Protein AF-A0A1J8QQ51-F1 (afdb_monomer_lite)

Radius of gyration: 14.57 Å; chains: 1; bounding box: 37×26×38 Å

pLDDT: mean 88.27, std 6.46, range [58.66, 97.25]

Structure (mmCIF, N/CA/C/O backbone):
data_AF-A0A1J8QQ51-F1
#
_entry.id   AF-A0A1J8QQ51-F1
#
loop_
_atom_site.group_PDB
_atom_site.id
_atom_site.type_symbol
_atom_site.label_atom_id
_atom_site.label_alt_id
_atom_site.label_comp_id
_atom_site.label_asym_id
_atom_site.label_entity_id
_atom_site.label_seq_id
_atom_site.pdbx_PDB_ins_code
_atom_site.Cartn_x
_atom_site.Cartn_y
_atom_site.Cartn_z
_atom_site.occupancy
_atom_site.B_iso_or_equiv
_atom_site.auth_seq_id
_atom_site.auth_comp_id
_atom_site.auth_asym_id
_atom_site.auth_atom_id
_atom_site.pdbx_PDB_model_num
ATOM 1 N N . MET A 1 1 ? 6.458 -4.593 5.535 1.00 90.88 1 MET A N 1
ATOM 2 C CA . MET A 1 1 ? 5.346 -3.681 5.193 1.00 90.88 1 MET A CA 1
ATOM 3 C C . MET A 1 1 ? 4.326 -3.733 6.306 1.00 90.88 1 MET A C 1
ATOM 5 O O . MET A 1 1 ? 3.916 -4.827 6.690 1.00 90.88 1 MET A O 1
ATOM 9 N N . THR A 1 2 ? 3.960 -2.575 6.833 1.00 95.12 2 THR A N 1
ATOM 10 C CA . THR A 1 2 ? 2.916 -2.419 7.845 1.00 95.12 2 THR A CA 1
ATOM 11 C C . THR A 1 2 ? 1.758 -1.642 7.231 1.00 95.12 2 THR A C 1
ATOM 13 O O . THR A 1 2 ? 1.977 -0.725 6.444 1.00 95.12 2 THR A O 1
ATOM 16 N N . ALA A 1 3 ? 0.534 -2.044 7.548 1.00 95.12 3 ALA A N 1
ATOM 17 C CA . ALA A 1 3 ? -0.671 -1.301 7.214 1.00 95.12 3 ALA A CA 1
ATOM 18 C C . ALA A 1 3 ? -1.150 -0.568 8.464 1.00 95.12 3 ALA A C 1
ATOM 20 O O . ALA A 1 3 ? -1.103 -1.134 9.558 1.00 95.12 3 ALA A O 1
ATOM 21 N N . HIS A 1 4 ? -1.632 0.658 8.289 1.00 95.88 4 HIS A N 1
ATOM 22 C CA . HIS A 1 4 ? -2.233 1.454 9.352 1.00 95.88 4 HIS A CA 1
ATOM 23 C C . HIS A 1 4 ? -3.593 1.960 8.880 1.00 95.88 4 HIS A C 1
ATOM 25 O O . HIS A 1 4 ? -3.735 2.347 7.722 1.00 95.88 4 HIS A O 1
ATOM 31 N N . TRP A 1 5 ? -4.594 1.931 9.755 1.00 95.56 5 TRP A N 1
ATOM 32 C CA . TRP A 1 5 ? -5.941 2.406 9.440 1.00 95.56 5 TRP A CA 1
ATOM 33 C C . TRP A 1 5 ? -6.658 2.880 10.700 1.00 95.56 5 TRP A C 1
ATOM 35 O O . TRP A 1 5 ? -6.292 2.514 11.817 1.00 95.56 5 TRP A O 1
ATOM 45 N N . ILE A 1 6 ? -7.695 3.693 10.524 1.00 96.06 6 ILE A N 1
ATOM 46 C CA . ILE A 1 6 ? -8.584 4.090 11.613 1.00 96.06 6 ILE A CA 1
ATOM 47 C C . ILE A 1 6 ? -9.744 3.095 11.658 1.00 96.06 6 ILE A C 1
ATOM 49 O O . ILE A 1 6 ? -10.409 2.867 10.651 1.00 96.06 6 ILE A O 1
ATOM 53 N N . ALA A 1 7 ? -9.988 2.506 12.826 1.00 95.56 7 ALA A N 1
ATOM 54 C CA . ALA A 1 7 ? -11.132 1.635 13.073 1.00 95.56 7 ALA A CA 1
ATOM 55 C C . ALA A 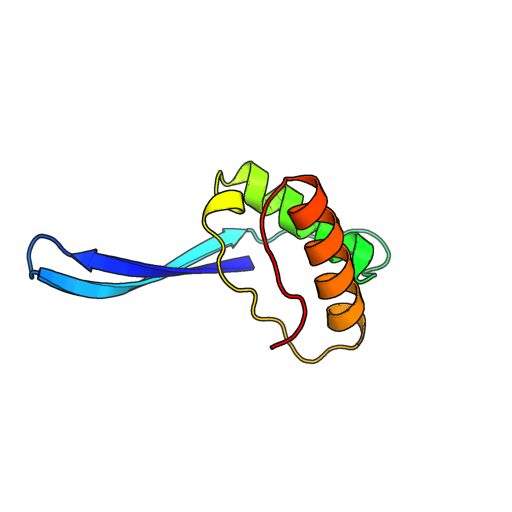1 7 ? -12.038 2.244 14.144 1.00 95.56 7 ALA A C 1
ATOM 57 O O . ALA A 1 7 ? -11.554 2.839 15.109 1.00 95.56 7 ALA A O 1
ATOM 58 N N . LYS A 1 8 ? -13.351 2.068 13.987 1.00 96.38 8 LYS A N 1
ATOM 59 C CA . LYS A 1 8 ? -14.329 2.400 15.021 1.00 96.38 8 LYS A CA 1
ATOM 60 C C . LYS A 1 8 ? -14.442 1.229 15.997 1.00 96.38 8 LYS A C 1
ATOM 62 O O . LYS A 1 8 ? -14.651 0.101 15.565 1.00 96.38 8 LYS A O 1
ATOM 67 N N . MET A 1 9 ? -14.301 1.501 17.287 1.00 95.12 9 MET A N 1
ATOM 68 C CA . MET A 1 9 ? -14.568 0.539 18.356 1.00 95.12 9 MET A CA 1
ATOM 69 C C . MET A 1 9 ? -16.044 0.629 18.726 1.00 95.12 9 MET A C 1
ATOM 71 O O . MET A 1 9 ? -16.521 1.710 19.081 1.00 95.12 9 MET A O 1
ATOM 75 N N . GLU A 1 10 ? -16.779 -0.472 18.607 1.00 93.38 10 GLU A N 1
ATOM 76 C CA . GLU A 1 10 ? -18.225 -0.469 18.843 1.00 93.38 10 GLU A CA 1
ATOM 77 C C . GLU A 1 10 ? -18.558 -0.300 20.327 1.00 93.38 10 GLU A C 1
ATOM 79 O O . GLU A 1 10 ? -19.511 0.404 20.652 1.00 93.38 10 GLU A O 1
ATOM 84 N N . GLU A 1 11 ? -17.737 -0.847 21.230 1.00 93.50 11 GLU A N 1
ATOM 85 C CA . GLU A 1 11 ? -18.007 -0.821 22.672 1.00 93.50 11 GLU A CA 1
ATOM 86 C C . GLU A 1 11 ? -17.899 0.590 23.261 1.00 93.50 11 GLU A C 1
ATOM 88 O O . GLU A 1 11 ? -18.657 0.964 24.154 1.00 93.50 11 GLU A O 1
ATOM 93 N N . THR A 1 12 ? -16.948 1.382 22.765 1.00 94.25 12 THR A N 1
ATOM 94 C CA . THR A 1 12 ? -16.639 2.723 23.283 1.00 94.25 12 THR A CA 1
ATOM 95 C C . THR A 1 12 ? -17.078 3.844 22.346 1.00 94.25 12 THR A C 1
ATOM 97 O O . THR A 1 12 ? -16.968 5.014 22.705 1.00 94.25 12 THR A O 1
ATOM 100 N N . ASN A 1 13 ? -17.566 3.514 21.143 1.00 94.19 13 ASN A N 1
ATOM 101 C CA . ASN A 1 13 ? -17.903 4.462 20.076 1.00 94.19 13 ASN A CA 1
ATOM 102 C C . ASN A 1 13 ? -16.754 5.445 19.746 1.00 94.19 13 ASN A C 1
ATOM 104 O O . ASN A 1 13 ? -16.990 6.591 19.365 1.00 94.19 13 ASN A O 1
ATOM 108 N N . THR A 1 14 ? -15.501 5.004 19.889 1.00 96.62 14 THR A N 1
ATOM 109 C CA . THR A 1 14 ? -14.300 5.812 19.623 1.00 96.62 14 THR A CA 1
ATOM 110 C C . THR A 1 14 ? -13.590 5.364 18.350 1.00 96.62 14 THR A C 1
ATOM 112 O O . THR A 1 14 ? -13.696 4.215 17.921 1.00 96.62 14 THR A O 1
ATOM 115 N N . LEU A 1 15 ? -12.840 6.282 17.739 1.00 97.25 15 LEU A N 1
ATOM 116 C CA . LEU A 1 15 ? -11.915 5.963 16.656 1.00 97.25 15 LEU A CA 1
ATOM 117 C C . LEU A 1 15 ? -10.549 5.605 17.243 1.00 97.25 15 LEU A C 1
ATOM 119 O O . LEU A 1 15 ? -10.035 6.305 18.116 1.00 97.25 15 LEU A O 1
ATOM 123 N N . CYS A 1 16 ? -9.946 4.529 16.751 1.00 96.94 16 CYS A N 1
ATOM 124 C CA . CYS A 1 16 ? -8.619 4.094 17.163 1.00 96.94 16 CYS A CA 1
ATOM 125 C C . CYS A 1 16 ? -7.729 3.868 15.947 1.00 96.94 16 CYS A C 1
ATOM 127 O O . CYS A 1 16 ? -8.135 3.220 14.979 1.00 96.94 16 CYS A O 1
ATOM 129 N N . LEU A 1 17 ? -6.488 4.347 16.033 1.00 96.56 17 LEU A N 1
ATOM 130 C CA . LEU A 1 17 ? -5.446 3.972 15.090 1.00 96.56 17 LEU A CA 1
ATOM 131 C C . LEU A 1 17 ? -5.081 2.501 15.313 1.00 96.56 17 LEU A C 1
ATOM 133 O O . LEU A 1 17 ? -4.739 2.085 16.421 1.00 96.56 17 LEU A O 1
ATOM 137 N N . LYS A 1 18 ? -5.168 1.715 14.248 1.00 96.19 18 LYS A N 1
ATOM 138 C CA . LYS A 1 18 ? -4.760 0.316 14.193 1.00 96.19 18 LYS A CA 1
ATOM 139 C C . LYS A 1 18 ? -3.544 0.181 13.294 1.00 96.19 18 LYS A C 1
ATOM 141 O O . LYS A 1 18 ? -3.358 0.953 12.356 1.00 96.19 18 LYS A O 1
ATOM 146 N N . GLY A 1 19 ? -2.736 -0.827 13.590 1.00 95.56 19 GLY A N 1
ATOM 147 C CA . GLY A 1 19 ? -1.596 -1.215 12.780 1.00 95.56 19 GLY A CA 1
ATOM 148 C C . GLY A 1 19 ? -1.505 -2.731 12.696 1.00 95.56 19 GLY A C 1
ATOM 149 O O . GLY A 1 19 ? -1.786 -3.425 13.673 1.00 95.56 19 GLY A O 1
ATOM 150 N N . ALA A 1 20 ? -1.104 -3.241 11.537 1.00 94.88 20 ALA A N 1
ATOM 151 C CA . ALA A 1 20 ? -0.793 -4.649 11.347 1.00 94.88 20 ALA A CA 1
ATOM 152 C C . ALA A 1 20 ? 0.453 -4.811 10.484 1.00 94.88 20 ALA A C 1
ATOM 154 O O . ALA A 1 20 ? 0.646 -4.121 9.481 1.00 94.88 20 ALA A O 1
ATOM 155 N N . LEU A 1 21 ? 1.296 -5.765 10.860 1.00 95.06 21 LEU A N 1
ATOM 156 C CA . LEU A 1 21 ? 2.373 -6.226 10.004 1.00 95.06 21 LEU A CA 1
ATOM 157 C C . LEU A 1 21 ? 1.782 -7.115 8.908 1.00 95.06 21 LEU A C 1
ATOM 159 O O . LEU A 1 21 ? 1.287 -8.200 9.195 1.00 95.06 21 LEU A O 1
ATOM 163 N N . ILE A 1 22 ? 1.880 -6.676 7.654 1.00 92.38 22 ILE A N 1
ATOM 164 C CA . ILE A 1 22 ? 1.438 -7.481 6.512 1.00 92.38 22 ILE A CA 1
ATOM 165 C C . ILE A 1 22 ? 2.482 -8.552 6.191 1.00 92.38 22 ILE A C 1
ATOM 167 O O . ILE A 1 22 ? 2.145 -9.703 5.933 1.00 92.38 22 ILE A O 1
ATOM 171 N N . THR A 1 23 ? 3.768 -8.183 6.182 1.00 92.81 23 THR A N 1
ATOM 172 C CA . THR A 1 23 ? 4.839 -9.111 5.788 1.00 92.81 23 THR A CA 1
ATOM 173 C C . THR A 1 23 ? 6.247 -8.599 6.097 1.00 92.81 23 THR A C 1
ATOM 175 O O . THR A 1 23 ? 6.512 -7.389 6.038 1.00 92.81 23 THR A O 1
ATOM 178 N N . PHE A 1 24 ? 7.159 -9.549 6.321 1.00 90.62 24 PHE A N 1
ATOM 179 C CA . PHE A 1 24 ? 8.607 -9.404 6.169 1.00 90.62 24 PHE A CA 1
ATOM 180 C C . PHE A 1 24 ? 9.058 -10.201 4.941 1.00 90.62 24 PHE A C 1
ATOM 182 O O . PHE A 1 24 ? 9.439 -11.367 5.034 1.00 90.62 24 PHE A O 1
ATOM 189 N N . HIS A 1 25 ? 8.970 -9.583 3.763 1.00 89.06 25 HIS A N 1
ATOM 190 C CA . HIS A 1 25 ? 9.333 -10.247 2.517 1.00 89.06 25 HIS A CA 1
ATOM 191 C C . HIS A 1 25 ? 10.804 -10.004 2.174 1.00 89.06 25 HIS A C 1
ATOM 193 O O . HIS A 1 25 ? 11.234 -8.861 2.017 1.00 89.06 25 HIS A O 1
ATOM 199 N N . ARG A 1 26 ? 11.577 -11.085 2.015 1.00 88.44 26 ARG A N 1
ATOM 200 C CA . ARG A 1 26 ? 12.958 -10.998 1.533 1.00 88.44 26 ARG A CA 1
ATOM 201 C C . ARG A 1 26 ? 12.968 -10.750 0.028 1.00 88.44 26 ARG A C 1
ATOM 203 O O . ARG A 1 26 ? 12.617 -11.625 -0.760 1.00 88.44 26 ARG A O 1
ATOM 210 N N . LEU A 1 27 ? 13.441 -9.576 -0.365 1.00 84.12 27 LEU A N 1
ATOM 211 C CA . LEU A 1 27 ? 13.647 -9.225 -1.763 1.00 84.12 27 LEU A CA 1
ATOM 212 C C . LEU A 1 27 ? 14.947 -9.853 -2.273 1.00 84.12 27 LEU A C 1
ATOM 214 O O . LEU A 1 27 ? 15.998 -9.725 -1.649 1.00 84.12 27 LEU A O 1
ATOM 218 N N . HIS A 1 28 ? 14.876 -10.521 -3.419 1.00 79.31 28 HIS A N 1
ATOM 219 C CA . HIS A 1 28 ? 16.036 -11.092 -4.099 1.00 79.31 28 HIS A CA 1
ATOM 220 C C . HIS A 1 28 ? 16.324 -10.274 -5.368 1.00 79.31 28 HIS A C 1
ATOM 222 O O . HIS A 1 28 ? 15.383 -9.812 -6.012 1.00 79.31 28 HIS A O 1
ATOM 228 N N . LYS A 1 29 ? 17.601 -10.170 -5.772 1.00 80.06 29 LYS A N 1
ATOM 229 C CA . LYS A 1 29 ? 18.089 -9.378 -6.932 1.00 80.06 29 LYS A CA 1
ATOM 230 C C . LYS A 1 29 ? 18.074 -7.854 -6.687 1.00 80.06 29 LYS A C 1
ATOM 232 O O . LYS A 1 29 ? 17.846 -7.408 -5.570 1.00 80.06 29 LYS A O 1
ATOM 237 N N . LYS A 1 30 ? 18.404 -7.056 -7.718 1.00 77.25 30 LYS A N 1
ATOM 238 C CA . LYS A 1 30 ? 18.517 -5.586 -7.624 1.00 77.25 30 LYS A CA 1
ATOM 239 C C . LYS A 1 30 ? 17.189 -4.948 -7.203 1.00 77.25 30 LYS A C 1
ATOM 241 O O . LYS A 1 30 ? 16.170 -5.165 -7.853 1.00 77.25 30 LYS A O 1
ATOM 246 N N . HIS A 1 31 ? 17.238 -4.105 -6.177 1.00 81.62 31 HIS A N 1
ATOM 247 C CA . HIS A 1 31 ? 16.095 -3.375 -5.624 1.00 81.62 31 HIS A CA 1
ATOM 248 C C . HIS A 1 31 ? 15.784 -2.105 -6.425 1.00 81.62 31 HIS A C 1
ATOM 250 O O . HIS A 1 31 ? 15.916 -0.993 -5.932 1.00 81.62 31 HIS A O 1
ATOM 256 N N . THR A 1 32 ? 15.395 -2.266 -7.688 1.00 86.25 32 THR A N 1
ATOM 257 C CA . THR A 1 32 ? 14.892 -1.136 -8.489 1.00 86.25 32 THR A CA 1
ATOM 258 C C . THR A 1 32 ? 13.488 -0.739 -8.022 1.00 86.25 32 THR A C 1
ATOM 260 O O . THR A 1 32 ? 12.717 -1.617 -7.613 1.00 86.25 32 THR A O 1
ATOM 263 N N . GLY A 1 33 ? 13.112 0.539 -8.155 1.00 84.50 33 GLY A N 1
ATOM 264 C CA . GLY A 1 33 ? 11.754 1.009 -7.831 1.00 84.50 33 GLY A CA 1
ATOM 265 C C . GLY A 1 33 ? 10.652 0.166 -8.488 1.00 84.50 33 GLY A C 1
ATOM 266 O O . GLY A 1 33 ? 9.713 -0.269 -7.825 1.00 84.50 33 GLY A O 1
ATOM 267 N N . LYS A 1 34 ? 10.843 -0.227 -9.757 1.00 86.94 34 LYS A N 1
ATOM 268 C CA . LYS A 1 34 ? 9.901 -1.096 -10.488 1.00 86.94 34 LYS A CA 1
ATOM 269 C C . LYS A 1 34 ? 9.735 -2.482 -9.864 1.00 86.94 34 LYS A C 1
ATOM 271 O O . LYS A 1 34 ? 8.620 -2.985 -9.733 1.00 86.94 34 LYS A O 1
ATOM 276 N N . SER A 1 35 ? 10.841 -3.130 -9.488 1.00 86.94 35 SER A N 1
ATOM 277 C CA . SER A 1 35 ? 10.787 -4.445 -8.829 1.00 86.94 35 SER A CA 1
ATOM 278 C C . SER A 1 35 ? 10.152 -4.375 -7.441 1.00 86.94 35 SER A C 1
ATOM 280 O O . SER A 1 35 ? 9.444 -5.302 -7.045 1.00 86.94 35 SER A O 1
ATOM 282 N N . LEU A 1 36 ? 10.368 -3.268 -6.727 1.00 88.69 36 LEU A N 1
ATOM 283 C CA . LEU A 1 36 ? 9.750 -3.016 -5.432 1.00 88.69 36 LEU A CA 1
ATOM 284 C C . LEU A 1 36 ? 8.232 -2.850 -5.578 1.00 88.69 36 LEU A C 1
ATOM 286 O O . LEU A 1 36 ? 7.496 -3.559 -4.898 1.00 88.69 36 LEU A O 1
ATOM 290 N N . ALA A 1 37 ? 7.761 -2.025 -6.520 1.00 89.12 37 ALA A N 1
ATOM 291 C CA . ALA A 1 37 ? 6.331 -1.780 -6.747 1.00 89.12 37 ALA A CA 1
ATOM 292 C C . ALA A 1 37 ? 5.575 -3.064 -7.108 1.00 89.12 37 ALA A C 1
ATOM 294 O O . ALA A 1 37 ? 4.538 -3.372 -6.524 1.00 89.12 37 ALA A O 1
ATOM 295 N N . ARG A 1 38 ? 6.151 -3.882 -7.999 1.00 90.06 38 ARG A N 1
ATOM 296 C CA . ARG A 1 38 ? 5.609 -5.208 -8.347 1.00 90.06 38 ARG A CA 1
ATOM 297 C C . ARG A 1 38 ? 5.484 -6.121 -7.138 1.00 90.06 38 ARG A C 1
ATOM 299 O O . ARG A 1 38 ? 4.480 -6.809 -6.986 1.00 90.06 38 ARG A O 1
ATOM 306 N N . THR A 1 39 ? 6.514 -6.138 -6.297 1.00 91.31 39 THR A N 1
ATOM 307 C CA . THR A 1 39 ? 6.525 -6.996 -5.113 1.00 91.31 39 THR A CA 1
ATOM 308 C C . THR A 1 39 ? 5.500 -6.522 -4.088 1.00 91.31 39 THR A C 1
ATOM 310 O O . THR A 1 39 ? 4.773 -7.344 -3.542 1.00 91.31 39 THR A O 1
ATOM 313 N N . VAL A 1 40 ? 5.396 -5.212 -3.855 1.00 90.31 40 VAL A N 1
ATOM 314 C CA . VAL A 1 40 ? 4.418 -4.638 -2.921 1.00 90.31 40 VAL A CA 1
ATOM 315 C C . VAL A 1 40 ? 2.987 -4.931 -3.362 1.00 90.31 40 VAL A C 1
ATOM 317 O O . VAL A 1 40 ? 2.219 -5.434 -2.547 1.00 90.31 40 VAL A O 1
ATOM 320 N N . LEU A 1 41 ? 2.644 -4.716 -4.635 1.00 90.62 41 LEU A N 1
ATOM 321 C CA . LEU A 1 41 ? 1.307 -5.041 -5.147 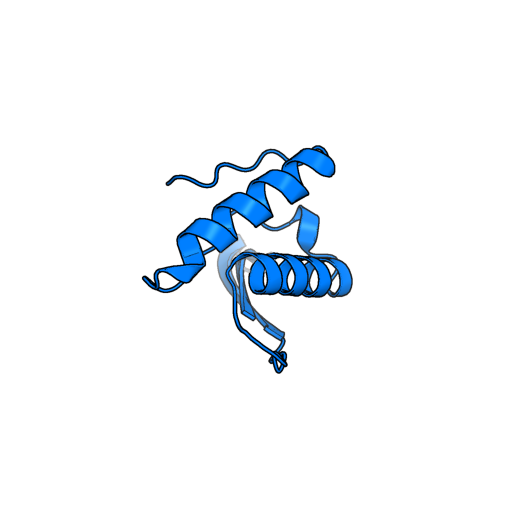1.00 90.62 41 LEU A CA 1
ATOM 322 C C . LEU A 1 41 ? 0.977 -6.526 -4.991 1.00 90.62 41 LEU A C 1
ATOM 324 O O . LEU A 1 41 ? -0.067 -6.861 -4.447 1.00 90.62 41 LEU A O 1
ATOM 328 N N . HIS A 1 42 ? 1.907 -7.417 -5.343 1.00 91.94 42 HIS A N 1
ATOM 329 C CA . HIS A 1 42 ? 1.706 -8.852 -5.142 1.00 91.94 42 HIS A CA 1
ATOM 330 C C . HIS A 1 42 ? 1.455 -9.219 -3.666 1.00 91.94 42 HIS A C 1
ATOM 332 O O . HIS A 1 42 ? 0.649 -10.098 -3.361 1.00 91.94 42 HIS A O 1
ATOM 338 N N . LEU A 1 43 ? 2.143 -8.553 -2.734 1.00 92.94 43 LEU A N 1
ATOM 339 C CA . LEU A 1 43 ? 1.964 -8.774 -1.298 1.00 92.94 43 LEU A CA 1
ATOM 340 C C . LEU A 1 43 ? 0.632 -8.214 -0.781 1.00 92.94 43 LEU A C 1
ATOM 342 O O . LEU A 1 43 ? 0.051 -8.815 0.120 1.00 92.94 43 LEU A O 1
ATOM 346 N N . LEU A 1 44 ? 0.150 -7.100 -1.339 1.00 92.00 44 LEU A N 1
ATOM 347 C CA . LEU A 1 44 ? -1.166 -6.535 -1.029 1.00 92.00 44 LEU A CA 1
ATOM 348 C C . LEU A 1 44 ? -2.304 -7.398 -1.582 1.00 92.00 44 LEU A C 1
ATOM 350 O O . LEU A 1 44 ? -3.263 -7.648 -0.851 1.00 92.00 44 LEU A O 1
ATOM 354 N N . ASP A 1 45 ? -2.162 -7.916 -2.806 1.00 91.88 45 ASP A N 1
ATOM 355 C CA . ASP A 1 45 ? -3.136 -8.826 -3.423 1.00 91.88 45 ASP A CA 1
ATOM 356 C C . ASP A 1 45 ? -3.259 -10.101 -2.589 1.00 91.88 45 ASP A C 1
ATOM 358 O O . ASP A 1 45 ? -4.354 -10.534 -2.238 1.00 91.88 45 ASP A O 1
ATOM 362 N N . ARG A 1 46 ? -2.118 -10.666 -2.176 1.00 93.56 46 ARG A N 1
ATOM 363 C CA . ARG A 1 46 ? -2.076 -11.831 -1.282 1.00 93.56 46 ARG A CA 1
ATOM 364 C C . ARG A 1 46 ? -2.764 -11.574 0.066 1.00 93.56 46 ARG A C 1
ATOM 366 O O . ARG A 1 46 ? -3.229 -12.525 0.689 1.00 93.56 46 ARG A O 1
ATOM 373 N N . ALA A 1 47 ? -2.782 -10.329 0.536 1.00 92.25 47 ALA A N 1
ATOM 374 C CA . ALA A 1 47 ? -3.421 -9.933 1.787 1.00 92.25 47 ALA A CA 1
ATOM 375 C C . ALA A 1 47 ? -4.885 -9.481 1.611 1.00 92.25 47 ALA A C 1
ATOM 377 O O . ALA A 1 47 ? -5.488 -9.052 2.593 1.00 92.25 47 ALA A O 1
ATOM 378 N N . ASP A 1 48 ? -5.439 -9.536 0.391 1.00 91.69 48 ASP A N 1
ATOM 379 C CA . ASP A 1 48 ? -6.761 -8.991 0.042 1.00 91.69 48 ASP A CA 1
ATOM 380 C C . ASP A 1 48 ? -6.946 -7.532 0.523 1.00 91.69 48 ASP A C 1
ATOM 382 O O . ASP A 1 48 ? -7.975 -7.110 1.073 1.00 91.69 48 ASP A O 1
ATOM 386 N N . ALA A 1 49 ? -5.866 -6.758 0.388 1.00 90.50 49 ALA A N 1
ATOM 387 C CA . ALA A 1 49 ? -5.761 -5.396 0.897 1.00 90.50 49 ALA A CA 1
ATOM 388 C C . ALA A 1 49 ? -5.579 -4.353 -0.208 1.00 90.50 49 ALA A C 1
ATOM 390 O O . ALA A 1 49 ? -5.697 -3.168 0.084 1.00 90.50 49 ALA A O 1
ATOM 391 N N . THR A 1 50 ? -5.331 -4.756 -1.457 1.00 89.56 50 THR A N 1
ATOM 392 C CA . THR A 1 50 ? -5.012 -3.848 -2.575 1.00 89.56 50 THR A CA 1
ATOM 393 C C . THR A 1 50 ? -6.031 -2.726 -2.739 1.00 89.56 50 THR A C 1
ATOM 395 O O . THR A 1 50 ? -5.650 -1.563 -2.810 1.00 89.56 50 THR A O 1
ATOM 398 N N . LEU A 1 51 ? -7.326 -3.048 -2.692 1.00 87.69 51 LEU A N 1
ATOM 399 C CA . LEU A 1 51 ? -8.411 -2.065 -2.832 1.00 87.69 51 LEU A CA 1
ATOM 400 C C . LEU A 1 51 ? -8.659 -1.220 -1.571 1.00 87.69 51 LEU A C 1
ATOM 402 O O . LEU A 1 51 ? -9.488 -0.316 -1.586 1.00 87.69 51 LEU A O 1
ATOM 406 N N . LYS A 1 52 ? -7.982 -1.530 -0.461 1.00 88.62 52 LYS A N 1
ATOM 407 C CA . LYS A 1 52 ? -8.139 -0.849 0.834 1.00 88.62 52 LYS A CA 1
ATOM 408 C C . LYS A 1 52 ? -7.011 0.150 1.102 1.00 88.62 52 LYS A C 1
ATOM 410 O O . LYS A 1 52 ? -7.051 0.842 2.118 1.00 88.62 52 LYS A O 1
ATOM 415 N N . VAL A 1 53 ? -5.995 0.214 0.238 1.00 88.56 53 VAL A N 1
ATOM 416 C CA . VAL A 1 53 ? -4.867 1.133 0.410 1.00 88.56 53 VAL A CA 1
ATOM 417 C C . VAL A 1 53 ? -5.205 2.492 -0.189 1.00 88.56 53 VAL A C 1
ATOM 419 O O . VAL A 1 53 ? -5.402 2.608 -1.392 1.00 88.56 53 VAL A O 1
ATOM 422 N N . GLY A 1 54 ? -5.236 3.524 0.656 1.00 87.69 54 GLY A N 1
ATOM 423 C CA . GLY A 1 54 ? -5.420 4.913 0.220 1.00 87.69 54 GLY A CA 1
ATOM 424 C C . GLY A 1 54 ? -4.130 5.733 0.146 1.00 87.69 54 GLY A C 1
ATOM 425 O O . GLY A 1 54 ? -4.115 6.773 -0.498 1.00 87.69 54 GLY A O 1
ATOM 426 N N . HIS A 1 55 ? -3.055 5.300 0.809 1.00 89.25 55 HIS A N 1
ATOM 427 C CA . HIS A 1 55 ? -1.807 6.060 0.888 1.00 89.25 55 HIS A CA 1
ATOM 428 C C . HIS A 1 55 ? -0.610 5.134 1.134 1.00 89.25 55 HIS A C 1
ATOM 430 O O . HIS A 1 55 ? -0.725 4.137 1.854 1.00 89.25 55 HIS A O 1
ATOM 436 N N . PHE A 1 56 ? 0.542 5.483 0.560 1.00 89.06 56 PHE A N 1
ATOM 437 C CA . PHE A 1 56 ? 1.817 4.806 0.781 1.00 89.06 56 PHE A CA 1
ATOM 438 C C . PHE A 1 56 ? 2.809 5.785 1.392 1.00 89.06 56 PHE A C 1
ATOM 440 O O . PHE A 1 56 ? 3.036 6.858 0.852 1.00 89.06 56 PHE A O 1
ATOM 447 N N . THR A 1 57 ? 3.454 5.373 2.479 1.00 88.62 57 THR A N 1
ATOM 448 C CA . THR A 1 57 ? 4.558 6.120 3.084 1.00 88.62 57 THR A CA 1
ATOM 449 C C . THR A 1 57 ? 5.836 5.305 2.937 1.00 88.62 57 THR A C 1
ATOM 451 O O . THR A 1 57 ? 5.868 4.118 3.273 1.00 88.62 57 THR A O 1
ATOM 454 N N . LEU A 1 58 ? 6.884 5.939 2.421 1.00 87.56 58 LEU A N 1
ATOM 455 C CA . LEU A 1 58 ? 8.193 5.341 2.167 1.00 87.56 58 LEU A CA 1
ATOM 456 C C . LEU A 1 58 ? 9.279 6.258 2.741 1.00 87.56 58 LEU A C 1
ATO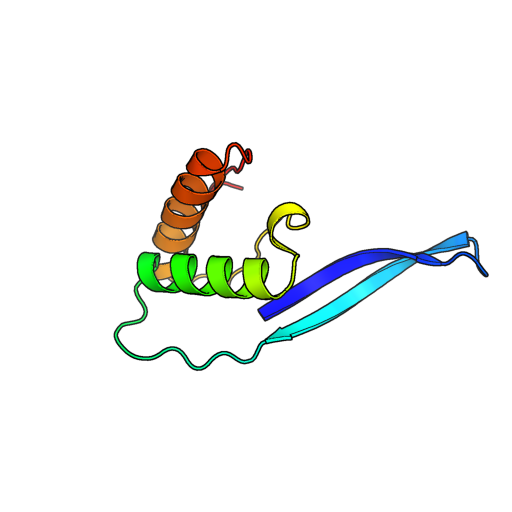M 458 O O . LEU A 1 58 ? 9.024 7.424 3.035 1.00 87.56 58 LEU A O 1
ATOM 462 N N . ASP A 1 59 ? 10.490 5.736 2.921 1.00 83.69 59 ASP A N 1
ATOM 463 C CA . ASP A 1 59 ? 11.645 6.565 3.267 1.00 83.69 59 ASP A CA 1
ATOM 464 C C . ASP A 1 59 ? 12.066 7.465 2.087 1.00 83.69 59 ASP A C 1
ATOM 466 O O . ASP A 1 59 ? 11.539 7.371 0.981 1.00 83.69 59 ASP A O 1
ATOM 470 N N . ASN A 1 60 ? 12.994 8.397 2.298 1.00 75.75 60 ASN A N 1
ATOM 471 C CA . ASN A 1 60 ? 13.423 9.317 1.240 1.00 75.75 60 ASN A CA 1
ATOM 472 C C . ASN A 1 60 ? 14.647 8.769 0.487 1.00 75.75 60 ASN A C 1
ATOM 474 O O . ASN A 1 60 ? 15.761 9.268 0.647 1.00 75.75 60 ASN A O 1
ATOM 478 N N . VAL A 1 61 ? 14.452 7.697 -0.286 1.00 75.94 61 VAL A N 1
ATOM 479 C CA . VAL A 1 61 ? 15.500 7.056 -1.099 1.00 75.94 61 VAL A CA 1
ATOM 480 C C . VAL A 1 61 ? 15.148 7.164 -2.583 1.00 75.94 61 VAL A C 1
ATOM 482 O O . VAL A 1 61 ? 13.992 7.017 -2.964 1.00 75.94 61 VAL A O 1
ATOM 485 N N . GLU A 1 62 ? 16.153 7.380 -3.437 1.00 74.25 62 GLU A N 1
ATOM 486 C CA . GLU A 1 62 ? 16.010 7.664 -4.880 1.00 74.25 62 GLU A CA 1
ATOM 487 C C .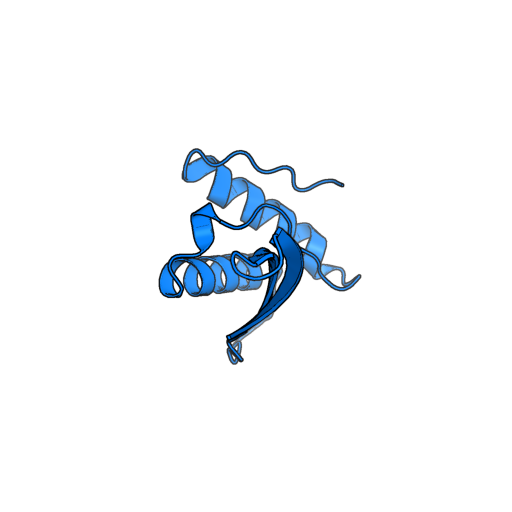 GLU A 1 62 ? 15.103 6.669 -5.632 1.00 74.25 62 GLU A C 1
ATOM 489 O O . GLU A 1 62 ? 14.310 7.050 -6.492 1.00 74.25 62 GLU A O 1
ATOM 494 N N . ASN A 1 63 ? 15.139 5.387 -5.255 1.00 78.19 63 ASN A N 1
ATOM 495 C CA . ASN A 1 63 ? 14.313 4.349 -5.875 1.00 78.19 63 ASN A CA 1
ATOM 496 C C . ASN A 1 63 ? 12.805 4.494 -5.600 1.00 78.19 63 ASN A C 1
ATOM 498 O O . ASN A 1 63 ? 12.010 3.854 -6.296 1.00 78.19 63 ASN A O 1
ATOM 502 N N . ASN A 1 64 ? 12.402 5.301 -4.615 1.00 79.94 64 ASN A N 1
ATOM 503 C CA . ASN A 1 64 ? 11.003 5.442 -4.218 1.00 79.94 64 ASN A CA 1
ATOM 504 C C . ASN A 1 64 ? 10.206 6.313 -5.195 1.00 79.94 64 ASN A C 1
ATOM 506 O O . ASN A 1 64 ? 9.021 6.065 -5.384 1.00 79.94 64 ASN A O 1
ATOM 510 N N . VAL A 1 65 ? 10.852 7.232 -5.922 1.00 81.50 65 VAL A N 1
ATOM 511 C CA . VAL A 1 65 ? 10.195 7.978 -7.012 1.00 81.50 65 VAL A CA 1
ATOM 512 C C . VAL A 1 65 ? 9.743 7.010 -8.106 1.00 81.50 65 VAL A C 1
ATOM 514 O O . VAL A 1 65 ? 8.558 6.910 -8.416 1.00 81.50 65 VAL A O 1
ATOM 517 N N . THR A 1 66 ? 10.666 6.191 -8.621 1.00 85.31 66 THR A N 1
ATOM 518 C CA . THR A 1 66 ? 10.341 5.187 -9.647 1.00 85.31 66 THR A CA 1
ATOM 519 C C . THR A 1 66 ? 9.406 4.090 -9.122 1.00 85.31 66 THR A C 1
ATOM 521 O O . THR A 1 66 ? 8.685 3.465 -9.900 1.00 85.31 66 THR A O 1
ATOM 524 N N . PHE A 1 67 ? 9.411 3.820 -7.812 1.00 86.56 67 PHE A N 1
ATOM 525 C CA . PHE A 1 67 ? 8.419 2.949 -7.178 1.00 86.56 67 PHE A CA 1
ATOM 526 C C . PHE A 1 67 ? 7.012 3.542 -7.289 1.00 86.56 67 PHE A C 1
ATOM 528 O O . PHE A 1 67 ? 6.115 2.846 -7.759 1.00 86.56 67 PHE A O 1
ATOM 535 N N . MET A 1 68 ? 6.830 4.805 -6.890 1.00 88.19 68 MET A N 1
ATOM 536 C CA . MET A 1 68 ? 5.524 5.472 -6.892 1.00 88.19 68 MET A CA 1
ATOM 537 C C . MET A 1 68 ? 4.977 5.615 -8.316 1.00 88.19 68 MET A C 1
ATOM 539 O O . MET A 1 68 ? 3.797 5.362 -8.548 1.00 88.19 68 MET A O 1
ATOM 543 N N . GLU A 1 69 ? 5.838 5.909 -9.294 1.00 88.81 69 GLU A N 1
ATOM 544 C CA . GLU A 1 69 ? 5.463 5.953 -10.714 1.00 88.81 69 GLU A CA 1
ATOM 545 C C . GLU A 1 69 ? 4.992 4.589 -11.252 1.00 88.81 69 GLU A C 1
ATOM 547 O O . GLU A 1 69 ? 3.945 4.500 -11.895 1.00 88.81 69 GLU A O 1
ATOM 552 N N . GLU A 1 70 ? 5.736 3.504 -10.993 1.00 89.75 70 GLU A N 1
ATOM 553 C CA . GLU A 1 70 ? 5.331 2.155 -11.428 1.00 89.75 70 GLU A CA 1
ATOM 554 C C . GLU A 1 70 ? 4.049 1.707 -10.710 1.00 89.75 70 GLU A C 1
ATOM 556 O O . GLU A 1 70 ? 3.208 1.032 -11.307 1.00 89.75 70 GLU A O 1
ATOM 561 N N . LEU A 1 71 ? 3.886 2.076 -9.438 1.00 88.06 71 LEU A N 1
ATOM 562 C CA . LEU A 1 71 ? 2.683 1.794 -8.665 1.00 88.06 71 LEU A CA 1
ATOM 563 C C . LEU A 1 71 ? 1.459 2.492 -9.275 1.00 88.06 71 LEU A C 1
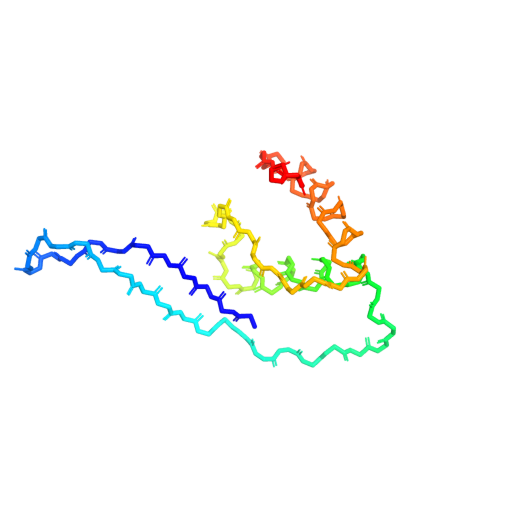ATOM 565 O O . LEU A 1 71 ? 0.454 1.827 -9.522 1.00 88.06 71 LEU A O 1
ATOM 569 N N . ALA A 1 72 ? 1.573 3.780 -9.610 1.00 87.94 72 ALA A N 1
ATOM 570 C CA . ALA A 1 72 ? 0.513 4.544 -10.264 1.00 87.94 72 ALA A CA 1
ATOM 571 C C . ALA A 1 72 ? 0.088 3.926 -11.599 1.00 87.94 72 ALA A C 1
ATOM 573 O O . ALA A 1 72 ? -1.102 3.719 -11.839 1.00 87.94 72 ALA A O 1
ATOM 574 N N . GLN A 1 73 ? 1.058 3.555 -12.445 1.00 87.75 73 GLN A N 1
ATOM 575 C CA . GLN A 1 73 ? 0.782 2.906 -13.732 1.00 87.75 73 GLN A CA 1
ATOM 576 C C . GLN A 1 73 ? -0.005 1.602 -13.561 1.00 87.75 73 GLN A C 1
ATOM 578 O O . GLN A 1 73 ? -0.915 1.312 -14.335 1.00 87.75 73 GLN A O 1
ATOM 583 N N . ARG A 1 74 ? 0.333 0.810 -12.540 1.00 86.62 74 ARG A N 1
ATOM 584 C CA . ARG A 1 74 ? -0.311 -0.482 -12.278 1.00 86.62 74 ARG A CA 1
ATOM 585 C C . ARG A 1 74 ? -1.700 -0.343 -11.680 1.00 86.62 74 ARG A C 1
ATOM 587 O O . ARG A 1 74 ? -2.589 -1.074 -12.093 1.00 86.62 74 ARG A O 1
ATOM 594 N N . LEU A 1 75 ? -1.885 0.580 -10.739 1.00 85.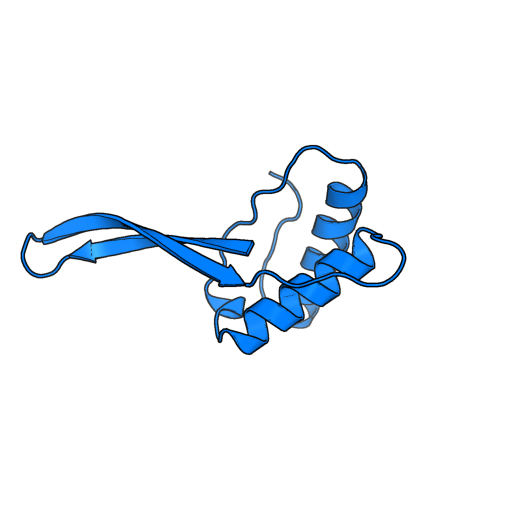75 75 LEU A N 1
ATOM 595 C CA . LEU A 1 75 ? -3.194 0.846 -10.147 1.00 85.75 75 LEU A CA 1
ATOM 596 C C . LEU A 1 75 ? -4.156 1.422 -11.192 1.00 85.75 75 LEU A C 1
ATOM 598 O O . LEU A 1 75 ? -5.277 0.937 -11.304 1.00 85.75 75 LEU A O 1
ATOM 602 N N . THR A 1 76 ? -3.675 2.322 -12.054 1.00 87.31 76 THR A N 1
ATOM 603 C CA . THR A 1 76 ? -4.452 2.838 -13.194 1.00 87.31 76 THR A CA 1
ATOM 604 C C . THR A 1 76 ? -4.875 1.716 -14.144 1.00 87.31 76 THR A C 1
ATOM 606 O O . THR A 1 76 ? -6.011 1.690 -14.600 1.00 87.31 76 THR A O 1
ATOM 609 N N . ALA A 1 77 ? -3.997 0.744 -14.418 1.00 86.19 77 ALA A N 1
ATOM 610 C CA . ALA A 1 77 ? -4.345 -0.418 -15.243 1.00 86.19 77 ALA A CA 1
ATOM 611 C C . ALA A 1 77 ? -5.415 -1.331 -14.605 1.00 86.19 77 ALA A C 1
ATOM 613 O O . ALA A 1 77 ? -6.046 -2.110 -15.315 1.00 86.19 77 ALA A O 1
ATOM 614 N N . CYS A 1 78 ? -5.619 -1.229 -13.289 1.00 81.44 78 CYS A N 1
ATOM 615 C CA . CYS A 1 78 ? -6.687 -1.898 -12.547 1.00 81.44 78 CYS A CA 1
ATOM 616 C C . CYS A 1 78 ? -7.918 -0.997 -12.321 1.00 81.44 78 CYS A C 1
ATOM 618 O O . CYS A 1 78 ? -8.777 -1.360 -11.521 1.00 81.44 78 CYS A O 1
ATOM 620 N N . ASP A 1 79 ? -7.996 0.162 -12.987 1.00 85.31 79 ASP A N 1
ATOM 621 C CA . ASP A 1 79 ? -9.056 1.170 -12.820 1.00 85.31 79 ASP A CA 1
ATOM 622 C C . ASP A 1 79 ? -9.138 1.756 -11.392 1.00 85.31 79 ASP A C 1
ATOM 624 O O . ASP A 1 79 ? -10.186 2.201 -10.922 1.00 85.31 79 ASP A O 1
ATOM 628 N N . ILE A 1 80 ? -8.004 1.766 -10.682 1.00 83.75 80 ILE A N 1
ATOM 629 C CA . ILE A 1 80 ? -7.866 2.331 -9.337 1.00 83.75 80 ILE A CA 1
ATOM 630 C C . ILE A 1 80 ? -7.176 3.698 -9.457 1.00 83.75 80 ILE A C 1
ATOM 632 O O . ILE A 1 80 ? -5.998 3.751 -9.829 1.00 83.75 80 ILE A O 1
ATOM 636 N N . PRO A 1 81 ? -7.861 4.809 -9.126 1.00 85.06 81 PRO A N 1
ATOM 637 C CA . PRO A 1 81 ? -7.252 6.133 -9.123 1.00 85.06 81 PRO A CA 1
ATOM 638 C C . PRO A 1 81 ? -6.112 6.210 -8.104 1.00 85.06 81 PRO A C 1
ATOM 640 O O . PRO A 1 81 ? -6.288 5.853 -6.939 1.00 85.06 81 PRO A O 1
ATOM 643 N N . PHE A 1 82 ? -4.950 6.699 -8.533 1.00 85.44 82 PHE A N 1
ATOM 644 C CA . PHE A 1 82 ? -3.788 6.877 -7.669 1.00 85.44 82 PHE A CA 1
ATOM 645 C C . PHE A 1 82 ? -2.932 8.047 -8.156 1.00 85.44 82 PHE A C 1
ATOM 647 O O . PHE A 1 82 ? -2.563 8.086 -9.331 1.00 85.44 82 PHE A O 1
ATOM 654 N N . ASP A 1 83 ? -2.595 8.969 -7.255 1.00 84.94 83 ASP A N 1
ATOM 655 C CA . ASP A 1 83 ? -1.622 10.031 -7.514 1.00 84.94 83 ASP A CA 1
ATOM 656 C C . ASP A 1 83 ? -0.266 9.636 -6.915 1.00 84.94 83 ASP A C 1
ATOM 658 O O . ASP A 1 83 ? -0.170 9.262 -5.748 1.00 84.94 83 ASP A O 1
ATOM 662 N N . ALA A 1 84 ? 0.781 9.671 -7.740 1.00 80.19 84 ALA A N 1
ATOM 663 C CA . ALA A 1 84 ? 2.150 9.401 -7.304 1.00 80.19 84 ALA A CA 1
ATOM 664 C C . ALA A 1 84 ? 2.802 10.613 -6.622 1.00 80.19 84 ALA A C 1
ATOM 666 O O . ALA A 1 84 ? 3.898 10.476 -6.075 1.00 80.19 84 ALA A O 1
ATOM 667 N N . LYS A 1 85 ? 2.177 11.789 -6.719 1.00 75.50 85 LYS A N 1
ATOM 668 C CA . LYS A 1 85 ? 2.624 13.028 -6.093 1.00 75.50 85 LYS A CA 1
ATOM 669 C C . LYS A 1 85 ? 1.799 13.275 -4.832 1.00 75.50 85 LYS A C 1
ATOM 671 O O . LYS A 1 85 ? 0.587 13.083 -4.849 1.00 75.50 85 LYS A O 1
ATOM 676 N N . ASP A 1 86 ? 2.481 13.704 -3.777 1.00 58.66 86 ASP A N 1
ATOM 677 C CA . ASP A 1 86 ? 1.842 14.383 -2.644 1.00 58.66 86 ASP A CA 1
ATOM 678 C C . ASP A 1 86 ? 1.527 15.843 -3.010 1.00 58.66 86 ASP A C 1
ATOM 680 O O . ASP A 1 86 ? 2.355 16.472 -3.720 1.00 58.66 86 ASP A O 1
#

Organism: NCBI:txid180088

Secondary structure (DSSP, 8-state):
-EEEEEEEETTTTEEEEEEEE-------S---HHHHHHHHHHHHHHTT-GGG-------S-THHHHHHHHHHHHHHHTT----S--

Foldseek 3Di:
DKDWDWDQDPVVRDIDIDMDDLDDDDDDDDPALLSVLVVVCVSCVVVVCNLVDPDDDDDPDPRVLVVLVNNCVVCVVVVHHDDSDD

Sequence (86 aa):
MTAHWIAKMEETNTLCLKGALITFHRLHKKHTGKSLARTVLHLLDRADATLKVGHFTLDNVENNVTFMEELAQRLTACDIPFDAKD